Protein AF-A0A350LLH4-F1 (afdb_monomer)

Solvent-accessible surface area (backbone atoms only — not comparable to full-atom values): 4912 Å² total; per-residue (Å²): 136,81,78,86,78,83,71,76,80,55,72,71,69,58,68,51,45,38,74,48,80,42,56,63,94,58,35,59,62,53,48,41,73,57,32,74,31,66,67,90,59,61,67,35,74,30,35,36,50,46,99,87,68,48,76,75,46,66,33,40,36,37,73,52,99,75,38,35,36,38,40,30,44,41,75,58,52,66,73,70,111

pLDDT: mean 85.61, std 15.44, range [46.41, 96.12]

Sequence (81 aa):
MSLPRFTNATDDALSLFSAIEVSGEDAKDFLHRITTADMQTPPAFAALCTPQGLVRFYFSIQKTDAGYQLITTKDTAEAFV

Secondary structure (DSSP, 8-state):
-PPP------HHHHTTEEEEEEESTTHHHHHHHHBSS-TTS-SEEEEEE-TTS-EEEEEEEEEETTEEEEEEEHHHHHTT-

Nearest PDB structures (foldseek):
  5tpb-assembly1_A  TM=4.751E-01  e=2.957E+00  Clostridium botulinum
  8alp-assembly1_AAA  TM=4.096E-01  e=2.778E+00  Clostridium botulinum
  7z5s-assembly2_BBB  TM=4.376E-01  e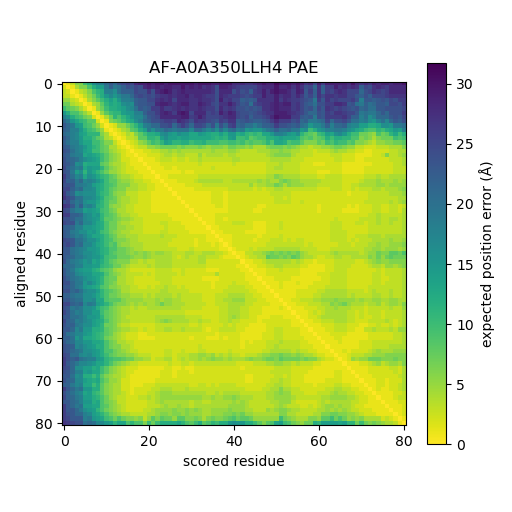=3.799E+00  Clostridium botulinum
  6twp-assembly1_AAA  TM=4.056E-01  e=4.305E+00  Clostridium botulinum
  6two-assembly1_AAA  TM=4.047E-01  e=4.305E+00  Clostridium botulinum

Foldseek 3Di:
DDDDDPDPDPPVVLVQKDKDDAADPCSLVVCCVQWPDDSVDDQDWIFGADPVRHGDAIWGWHADPGGIITMGGPVSVVVVD

Mean predicted aligned error: 7.51 Å

Structure (mmCIF, N/CA/C/O backbone):
data_AF-A0A350LLH4-F1
#
_entry.id   AF-A0A350LLH4-F1
#
loop_
_atom_site.group_PDB
_atom_site.id
_atom_site.type_symbol
_atom_site.label_atom_id
_atom_site.label_alt_id
_atom_site.label_comp_id
_atom_site.label_asym_id
_atom_site.label_entity_id
_atom_site.label_seq_id
_atom_site.pdbx_PDB_ins_code
_atom_site.Cartn_x
_atom_site.Cartn_y
_atom_site.Cartn_z
_atom_site.occupancy
_atom_site.B_iso_or_equiv
_atom_site.auth_seq_id
_atom_site.auth_comp_id
_atom_site.auth_asym_id
_atom_site.auth_atom_id
_atom_site.pdbx_PDB_model_num
ATOM 1 N N . MET A 1 1 ? 28.168 -7.300 27.147 1.00 51.59 1 MET A N 1
ATOM 2 C CA . MET A 1 1 ? 27.983 -7.318 25.679 1.00 51.59 1 MET A CA 1
ATOM 3 C C . MET A 1 1 ? 26.956 -6.243 25.353 1.00 51.59 1 MET A C 1
ATOM 5 O O . MET A 1 1 ? 25.803 -6.416 25.719 1.00 51.59 1 MET A O 1
ATOM 9 N N . SER A 1 2 ? 27.375 -5.088 24.829 1.00 49.28 2 SER A N 1
ATOM 10 C CA . SER A 1 2 ? 26.450 -3.993 24.494 1.00 49.28 2 SER A CA 1
ATOM 11 C C . SER A 1 2 ? 25.883 -4.238 23.102 1.00 49.28 2 SER A C 1
ATOM 13 O O . SER A 1 2 ? 26.655 -4.431 22.166 1.00 49.28 2 SER A O 1
ATOM 15 N N . LEU A 1 3 ? 24.558 -4.246 22.967 1.00 49.06 3 LEU A N 1
ATOM 16 C CA . LEU A 1 3 ? 23.898 -4.297 21.663 1.00 49.06 3 LEU A CA 1
ATOM 17 C C . LEU A 1 3 ? 24.228 -3.019 20.865 1.00 49.06 3 LEU A C 1
ATOM 19 O O . LEU A 1 3 ? 24.349 -1.948 21.474 1.00 49.06 3 LEU A O 1
ATOM 23 N N . PRO A 1 4 ? 24.381 -3.100 19.531 1.00 48.16 4 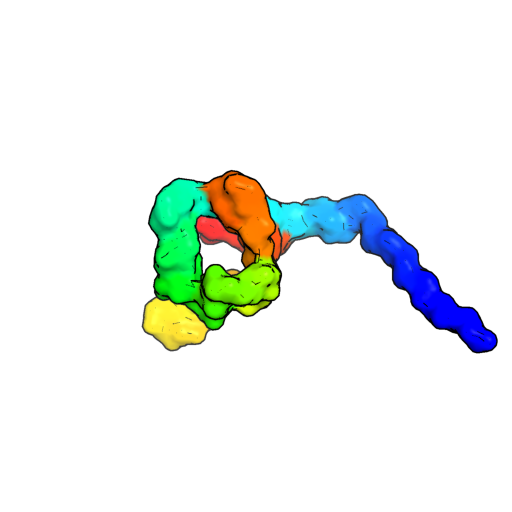PRO A N 1
ATOM 24 C CA . PRO A 1 4 ? 24.528 -1.916 18.700 1.00 48.16 4 PRO A CA 1
ATOM 25 C C . PRO A 1 4 ? 23.252 -1.075 18.792 1.00 48.16 4 PRO A C 1
ATOM 27 O O . PRO A 1 4 ? 22.138 -1.555 18.585 1.00 48.16 4 PRO A O 1
ATOM 30 N N . ARG A 1 5 ? 23.425 0.196 19.150 1.00 46.41 5 ARG A N 1
ATOM 31 C CA . ARG A 1 5 ? 22.358 1.192 19.196 1.00 46.41 5 ARG A CA 1
ATOM 32 C C . ARG A 1 5 ? 22.147 1.668 17.759 1.00 46.41 5 ARG A C 1
ATOM 34 O O . ARG A 1 5 ? 23.026 2.329 17.215 1.00 46.41 5 ARG A O 1
ATOM 41 N N . PHE A 1 6 ? 21.029 1.303 17.133 1.00 54.19 6 PHE A N 1
ATOM 42 C CA . PHE A 1 6 ? 20.643 1.883 15.847 1.00 54.19 6 PHE A CA 1
ATOM 43 C C . PHE A 1 6 ? 20.417 3.381 16.070 1.00 54.19 6 PHE A C 1
ATOM 45 O O . PHE A 1 6 ? 19.488 3.785 16.767 1.00 54.19 6 PHE A O 1
ATOM 52 N N . THR A 1 7 ? 21.338 4.203 15.576 1.00 50.62 7 THR A N 1
ATOM 53 C CA . THR A 1 7 ? 21.178 5.655 15.540 1.00 50.62 7 THR A CA 1
ATOM 54 C C . THR A 1 7 ? 19.996 5.972 14.637 1.00 50.62 7 THR A C 1
ATOM 56 O O . THR A 1 7 ? 19.947 5.465 13.516 1.00 50.62 7 THR A O 1
ATOM 59 N N . 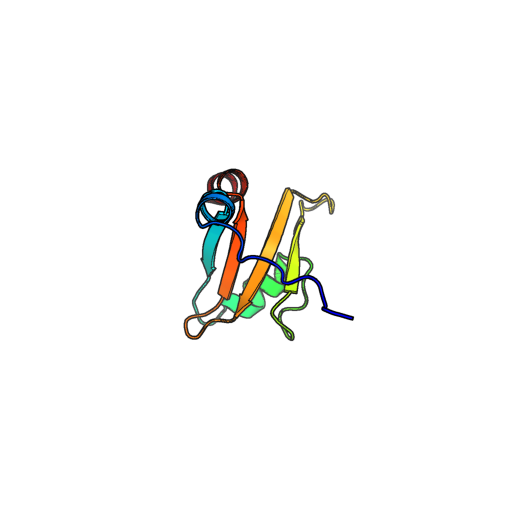ASN A 1 8 ? 19.050 6.768 15.147 1.00 50.59 8 ASN A N 1
ATOM 60 C CA . ASN A 1 8 ? 17.910 7.299 14.403 1.00 50.59 8 ASN A CA 1
ATOM 61 C C . ASN A 1 8 ? 18.355 7.681 12.988 1.00 50.59 8 ASN A C 1
ATOM 63 O O . ASN A 1 8 ? 19.343 8.405 12.844 1.00 50.59 8 ASN A O 1
ATOM 67 N N . ALA A 1 9 ? 17.658 7.171 11.970 1.00 52.44 9 ALA A N 1
ATOM 68 C CA . ALA A 1 9 ? 17.853 7.624 10.601 1.00 52.44 9 ALA A CA 1
ATOM 69 C C . ALA A 1 9 ? 17.811 9.159 10.610 1.00 52.44 9 ALA A C 1
ATOM 71 O O . ALA A 1 9 ? 16.874 9.749 11.149 1.00 52.44 9 ALA A O 1
ATOM 72 N N . THR A 1 10 ? 18.877 9.793 10.125 1.00 54.22 10 THR A N 1
ATOM 73 C CA . THR A 1 10 ? 18.965 11.248 9.998 1.00 54.22 10 THR A CA 1
ATOM 74 C C . THR A 1 10 ? 17.764 11.757 9.203 1.00 54.22 10 THR A C 1
ATOM 76 O O . THR A 1 10 ? 17.349 11.100 8.252 1.00 54.22 10 THR A O 1
ATOM 79 N N . ASP A 1 11 ? 17.218 12.913 9.587 1.00 56.34 11 ASP A N 1
ATOM 80 C CA . ASP A 1 11 ? 16.054 13.576 8.964 1.00 56.34 11 ASP A CA 1
ATOM 81 C C . ASP A 1 11 ? 16.139 13.597 7.415 1.00 56.34 11 ASP A C 1
ATOM 83 O O . ASP A 1 11 ? 15.166 13.332 6.709 1.00 56.34 11 ASP A O 1
ATOM 87 N N . ASP A 1 12 ? 17.357 13.739 6.879 1.00 59.72 12 ASP A N 1
ATOM 88 C CA . ASP A 1 12 ? 17.672 13.663 5.445 1.00 59.72 12 ASP A CA 1
ATOM 89 C C . ASP A 1 12 ? 17.261 12.353 4.758 1.00 59.72 12 ASP A C 1
ATOM 91 O O . ASP A 1 12 ? 16.868 12.371 3.593 1.00 59.72 12 ASP A O 1
ATOM 95 N N . ALA A 1 13 ? 17.320 11.204 5.433 1.00 61.91 13 ALA A N 1
ATOM 96 C CA . ALA A 1 13 ? 16.930 9.928 4.832 1.00 61.91 13 ALA A CA 1
ATOM 97 C C . ALA A 1 13 ? 15.411 9.844 4.623 1.00 61.91 13 ALA A C 1
ATOM 99 O O . ALA A 1 13 ? 14.952 9.244 3.653 1.00 61.91 13 ALA A O 1
ATOM 100 N N . LEU A 1 14 ? 14.633 10.480 5.506 1.00 66.12 14 LEU A N 1
ATOM 101 C CA . LEU A 1 14 ? 13.181 10.586 5.375 1.00 66.12 14 LEU A CA 1
ATOM 102 C C . LEU A 1 14 ? 12.780 11.604 4.305 1.00 66.12 14 LEU A C 1
ATOM 104 O O . LEU A 1 14 ? 11.714 11.466 3.713 1.00 66.12 14 LEU A O 1
ATOM 108 N N . SER A 1 15 ? 13.657 12.561 3.980 1.00 78.56 15 SER A N 1
ATOM 109 C CA . SER A 1 15 ? 13.417 13.542 2.916 1.00 78.56 15 SER A CA 1
ATOM 110 C C . SER A 1 15 ? 13.246 12.920 1.522 1.00 78.56 15 SER A C 1
ATOM 112 O O . SER A 1 15 ? 12.695 13.573 0.637 1.00 78.56 15 SER A O 1
ATOM 114 N N . LEU A 1 16 ? 13.682 11.672 1.314 1.00 85.31 16 LEU A N 1
ATOM 115 C CA . LEU A 1 16 ? 13.513 10.928 0.059 1.00 85.31 16 LEU A CA 1
ATOM 116 C C . LEU A 1 16 ? 12.138 10.262 -0.063 1.00 85.31 16 LEU A C 1
ATOM 118 O O . LEU A 1 16 ? 11.749 9.836 -1.154 1.00 85.31 16 LEU A O 1
ATOM 122 N N . PHE A 1 17 ? 11.407 10.163 1.044 1.00 88.94 17 PHE A N 1
ATOM 123 C CA . PHE A 1 17 ? 10.099 9.535 1.095 1.00 88.94 17 PHE A CA 1
ATOM 124 C C . PHE A 1 17 ? 8.984 10.580 1.065 1.00 88.94 17 PHE A C 1
ATOM 126 O O . PHE A 1 17 ? 9.164 11.754 1.391 1.00 88.94 17 PHE A O 1
ATOM 133 N N . SER A 1 18 ? 7.818 10.131 0.629 1.00 92.44 18 SER A N 1
ATOM 134 C CA . SER A 1 18 ? 6.569 10.871 0.612 1.00 92.44 18 SER A CA 1
ATOM 135 C C . SER A 1 18 ? 5.457 9.977 1.147 1.00 92.44 18 SER A C 1
ATOM 137 O O . SER A 1 18 ? 5.525 8.747 1.038 1.00 92.44 18 SER A O 1
ATOM 139 N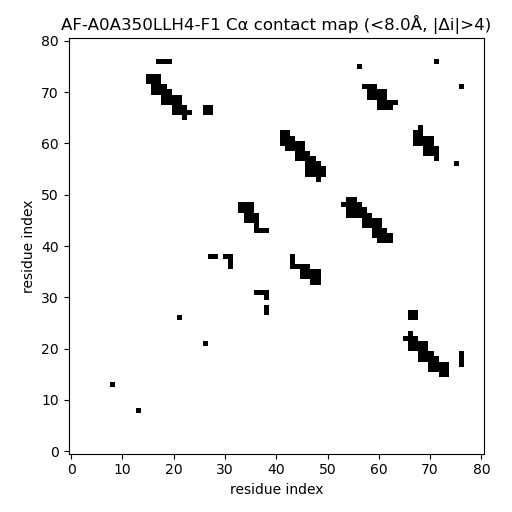 N . ALA A 1 19 ? 4.443 10.607 1.730 1.00 91.81 19 ALA A N 1
ATOM 140 C CA . ALA A 1 19 ? 3.240 9.947 2.203 1.00 91.81 19 ALA A CA 1
ATOM 141 C C . ALA A 1 19 ? 2.057 10.381 1.334 1.00 91.81 19 ALA A C 1
ATOM 143 O O . ALA A 1 19 ? 1.812 11.573 1.162 1.00 91.81 19 ALA A O 1
ATOM 144 N N . ILE A 1 20 ? 1.329 9.405 0.799 1.00 92.75 20 ILE A N 1
ATOM 145 C CA . ILE A 1 20 ? 0.075 9.620 0.075 1.00 92.75 20 ILE A CA 1
ATOM 146 C C . ILE A 1 20 ? -1.063 9.239 1.014 1.00 92.75 20 ILE A C 1
ATOM 148 O O . ILE A 1 20 ? -1.089 8.122 1.539 1.00 92.75 20 ILE A O 1
ATOM 152 N N . GLU A 1 21 ? -1.995 10.160 1.234 1.00 94.56 21 GLU A N 1
ATOM 153 C CA . GLU A 1 21 ? -3.150 9.923 2.095 1.00 94.56 21 GLU A CA 1
ATOM 154 C C . GLU A 1 21 ? -4.329 9.380 1.293 1.00 94.56 21 GLU A C 1
ATOM 156 O O . GLU A 1 21 ? -4.692 9.911 0.244 1.00 94.56 21 GLU A O 1
ATOM 161 N N . VAL A 1 22 ? -4.942 8.317 1.811 1.00 94.50 22 VAL A N 1
ATOM 162 C CA . VAL A 1 22 ? -6.157 7.721 1.255 1.00 94.50 22 VAL A CA 1
ATOM 163 C C . VAL A 1 22 ? -7.194 7.650 2.367 1.00 94.50 22 VAL A C 1
ATOM 165 O O . VAL A 1 22 ? -7.029 6.930 3.355 1.00 94.50 22 VAL A O 1
ATOM 168 N N . SER A 1 23 ? -8.265 8.420 2.208 1.00 94.62 23 SER A N 1
ATOM 169 C CA . SER A 1 23 ? -9.346 8.574 3.182 1.00 94.62 23 SER A CA 1
ATOM 170 C C . SER A 1 23 ? -10.711 8.340 2.531 1.00 94.62 23 SER A C 1
ATOM 172 O O . SER A 1 23 ? -10.823 8.180 1.315 1.00 94.62 23 SER A O 1
ATOM 174 N N . GLY A 1 24 ? -11.753 8.277 3.359 1.00 94.25 24 GLY A N 1
ATOM 175 C CA . GLY A 1 24 ? -13.120 7.966 2.940 1.00 94.25 24 GLY A CA 1
ATOM 176 C C . GLY A 1 24 ? -13.586 6.588 3.405 1.00 94.25 24 GLY A C 1
ATOM 177 O O . GLY A 1 24 ? -12.791 5.746 3.823 1.00 94.25 24 GLY A O 1
ATOM 178 N N . GLU A 1 25 ? -14.899 6.376 3.346 1.00 94.44 25 GLU A N 1
ATOM 179 C CA . GLU A 1 25 ? -15.557 5.158 3.838 1.00 94.44 25 GLU A CA 1
ATOM 180 C C . GLU A 1 25 ? -15.068 3.899 3.099 1.00 94.44 25 GLU A C 1
ATOM 182 O O . GLU A 1 25 ? -14.782 2.879 3.725 1.00 94.44 25 GLU A O 1
ATOM 187 N N . ASP A 1 26 ? -14.834 4.018 1.789 1.00 95.31 26 ASP A N 1
ATOM 188 C CA . ASP A 1 26 ? -14.413 2.913 0.919 1.00 95.31 26 ASP A CA 1
ATOM 189 C C . ASP A 1 26 ? -12.887 2.716 0.839 1.00 95.31 26 ASP A C 1
ATOM 191 O O . ASP A 1 26 ? -12.409 1.850 0.102 1.00 95.31 26 ASP A O 1
ATOM 195 N N . ALA A 1 27 ? -12.087 3.495 1.578 1.00 95.44 27 ALA A N 1
ATOM 196 C CA . ALA A 1 27 ? -10.626 3.509 1.437 1.00 95.44 27 ALA A CA 1
ATOM 197 C C . ALA A 1 27 ? -9.987 2.122 1.631 1.00 95.44 27 ALA A C 1
ATOM 199 O O . ALA A 1 27 ? -9.072 1.737 0.900 1.00 95.44 27 ALA A O 1
ATOM 200 N N . LYS A 1 28 ? -10.491 1.347 2.599 1.00 95.00 28 LYS A N 1
ATOM 201 C CA . LYS A 1 28 ? -10.003 -0.011 2.874 1.00 95.00 28 LYS A CA 1
ATOM 202 C C . LYS A 1 28 ? -10.241 -0.941 1.684 1.00 95.00 28 LYS A C 1
ATOM 204 O O . LYS A 1 28 ? -9.315 -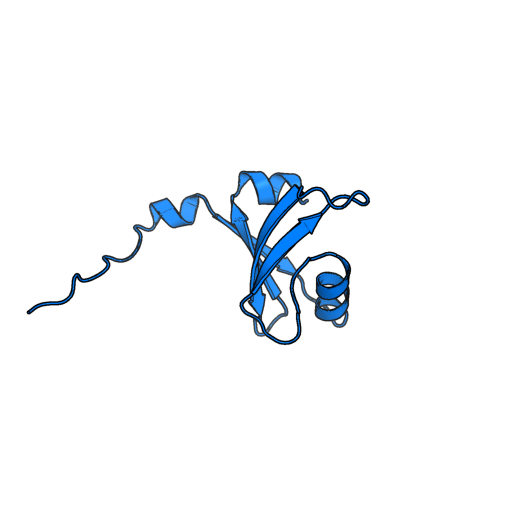1.623 1.251 1.00 95.00 28 LYS A O 1
ATOM 209 N N . ASP A 1 29 ? -11.470 -0.967 1.179 1.00 95.56 29 ASP A N 1
ATOM 210 C CA . ASP A 1 29 ? -11.885 -1.867 0.102 1.00 95.56 29 ASP A CA 1
ATOM 211 C C . ASP A 1 29 ? -11.224 -1.485 -1.221 1.00 95.56 29 ASP A C 1
ATOM 213 O O . ASP A 1 29 ? -10.804 -2.358 -1.983 1.00 95.56 29 ASP A O 1
ATOM 217 N N . PHE A 1 30 ? -11.061 -0.185 -1.466 1.00 95.25 30 PHE A N 1
ATOM 218 C CA . PHE A 1 30 ? -10.281 0.331 -2.581 1.00 95.25 30 PHE A CA 1
ATOM 219 C C . PHE A 1 30 ? -8.839 -0.191 -2.544 1.00 95.25 30 PHE A C 1
ATOM 221 O O . PHE A 1 30 ? -8.400 -0.846 -3.492 1.00 95.25 30 PHE A O 1
ATOM 228 N N . LEU A 1 31 ? -8.121 0.019 -1.433 1.00 95.38 31 LEU A N 1
ATOM 229 C CA . LEU A 1 31 ? -6.731 -0.426 -1.289 1.00 95.38 31 LEU A CA 1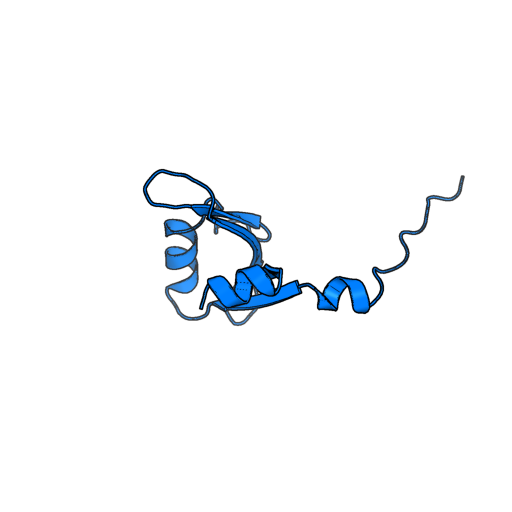
ATOM 230 C C . LEU A 1 31 ? -6.595 -1.949 -1.367 1.00 95.38 31 LEU A C 1
ATOM 232 O O . LEU A 1 31 ? -5.649 -2.455 -1.970 1.00 95.38 31 LEU A O 1
ATOM 236 N N . HIS A 1 32 ? -7.555 -2.694 -0.823 1.00 95.38 32 HIS A N 1
ATOM 237 C CA . HIS A 1 32 ? -7.531 -4.152 -0.872 1.00 95.38 32 HIS A CA 1
ATOM 238 C C . HIS A 1 32 ? -7.673 -4.707 -2.297 1.00 95.38 32 HIS A C 1
ATOM 240 O O . HIS A 1 32 ? -7.180 -5.791 -2.587 1.00 95.38 32 HIS A O 1
ATOM 246 N N . ARG A 1 33 ? -8.337 -3.971 -3.197 1.00 94.62 33 ARG A N 1
ATOM 247 C CA . ARG A 1 33 ? -8.568 -4.403 -4.584 1.00 94.62 33 ARG A CA 1
ATOM 248 C C . ARG A 1 33 ? -7.432 -4.061 -5.537 1.00 94.62 33 ARG A C 1
ATOM 250 O O . ARG A 1 33 ? -7.301 -4.722 -6.563 1.00 94.62 33 ARG A O 1
ATOM 257 N N . ILE A 1 34 ? -6.659 -3.020 -5.243 1.00 93.69 34 ILE A N 1
ATOM 258 C CA . ILE A 1 34 ? -5.611 -2.537 -6.155 1.00 93.69 34 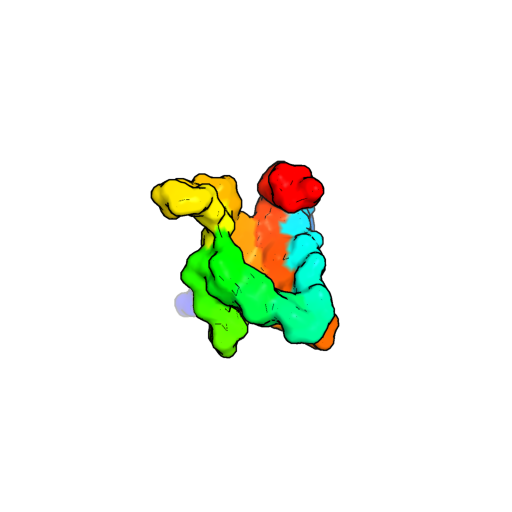ILE A CA 1
ATOM 259 C C . ILE A 1 34 ? -4.206 -2.929 -5.704 1.00 93.69 34 ILE A C 1
ATOM 261 O O . ILE A 1 34 ? -3.292 -2.971 -6.522 1.00 93.69 34 ILE A O 1
ATOM 265 N N . THR A 1 35 ? -4.017 -3.204 -4.415 1.00 94.94 35 THR A N 1
ATOM 266 C CA . THR A 1 35 ? -2.704 -3.533 -3.861 1.00 94.94 35 THR A CA 1
ATOM 267 C C . THR A 1 35 ? -2.578 -5.028 -3.597 1.00 94.94 35 THR A C 1
ATOM 269 O O . THR A 1 35 ? -3.567 -5.737 -3.439 1.00 94.94 35 THR A O 1
ATOM 272 N N . THR A 1 36 ? -1.345 -5.523 -3.516 1.00 95.56 36 THR A N 1
ATOM 273 C CA . THR A 1 36 ? -1.080 -6.929 -3.170 1.00 95.56 36 THR A CA 1
ATOM 274 C C . THR A 1 36 ? -1.252 -7.246 -1.681 1.00 95.56 36 THR A C 1
ATOM 276 O O . THR A 1 36 ? -1.054 -8.393 -1.287 1.00 95.56 36 THR A O 1
ATOM 279 N N . ALA A 1 37 ? -1.527 -6.248 -0.837 1.00 94.75 37 ALA A N 1
ATOM 280 C CA . ALA A 1 37 ? -1.551 -6.418 0.609 1.00 94.75 37 ALA A CA 1
ATOM 281 C C . ALA A 1 37 ? -2.939 -6.786 1.141 1.00 94.75 37 ALA A C 1
ATOM 283 O O . ALA A 1 37 ? -3.978 -6.306 0.679 1.00 94.75 37 ALA A O 1
ATOM 284 N N . ASP A 1 38 ? -2.939 -7.595 2.198 1.00 93.25 38 ASP A N 1
ATOM 285 C CA . ASP A 1 38 ? -4.130 -7.801 3.007 1.00 93.25 38 ASP A CA 1
ATOM 286 C C . ASP A 1 38 ? -4.372 -6.576 3.905 1.00 93.25 38 ASP A C 1
ATOM 288 O O . ASP A 1 38 ? -3.637 -6.301 4.856 1.00 93.25 38 ASP A O 1
ATOM 292 N N . MET A 1 39 ? -5.440 -5.836 3.603 1.00 93.38 39 MET A N 1
ATOM 293 C CA . MET A 1 39 ? -5.817 -4.611 4.308 1.00 93.38 39 MET A CA 1
ATOM 294 C C . MET A 1 39 ? -6.532 -4.873 5.642 1.00 93.38 39 MET A C 1
ATOM 296 O O . MET A 1 39 ? -6.952 -3.922 6.313 1.00 93.38 39 MET A O 1
ATOM 300 N N . GLN A 1 40 ? -6.693 -6.138 6.046 1.00 92.06 40 GLN A N 1
ATOM 301 C CA . GLN A 1 40 ? -7.168 -6.498 7.383 1.00 92.06 40 GLN A CA 1
ATOM 302 C C . GLN A 1 40 ? -6.085 -6.340 8.456 1.00 92.06 40 GLN A C 1
ATOM 304 O O . GLN A 1 40 ? -6.426 -6.092 9.612 1.00 92.06 40 GLN A O 1
ATOM 309 N N . THR A 1 41 ? -4.802 -6.421 8.087 1.00 90.94 41 THR A N 1
ATOM 310 C CA . THR A 1 41 ? -3.680 -6.427 9.040 1.00 90.94 41 THR A CA 1
ATOM 311 C C . THR A 1 41 ? -2.571 -5.416 8.697 1.00 90.94 41 THR A C 1
ATOM 313 O O . THR A 1 41 ? -1.423 -5.817 8.504 1.00 90.94 41 THR A O 1
ATOM 316 N N . PRO A 1 42 ? -2.859 -4.102 8.610 1.00 89.56 42 PRO A N 1
ATOM 317 C CA . PRO A 1 42 ? -1.811 -3.084 8.524 1.00 89.56 42 PRO A CA 1
ATOM 318 C C . PRO A 1 42 ? -1.012 -2.983 9.848 1.00 89.56 42 PRO A C 1
ATOM 320 O O . PRO A 1 42 ? -1.577 -3.245 10.913 1.00 89.56 42 PRO A O 1
ATOM 323 N N . PRO A 1 43 ? 0.265 -2.546 9.829 1.00 94.31 43 PRO A N 1
ATOM 324 C CA . PRO A 1 43 ? 1.015 -2.084 8.663 1.00 94.31 43 PRO A CA 1
ATOM 325 C C . PRO A 1 43 ? 1.411 -3.228 7.723 1.00 94.31 43 PRO A C 1
ATOM 327 O O . PRO A 1 43 ? 1.729 -4.326 8.171 1.00 94.31 43 PRO A O 1
ATOM 330 N N . ALA A 1 44 ? 1.410 -2.962 6.417 1.00 94.31 44 ALA A N 1
ATOM 331 C CA . ALA A 1 44 ? 1.694 -3.968 5.397 1.00 94.31 44 ALA A CA 1
ATOM 332 C C . ALA A 1 44 ? 2.591 -3.409 4.291 1.00 94.31 44 ALA A C 1
ATOM 334 O O . ALA A 1 44 ? 2.428 -2.268 3.865 1.00 94.31 44 ALA A O 1
ATOM 335 N N . PHE A 1 45 ? 3.523 -4.224 3.798 1.00 95.12 45 PHE A N 1
ATOM 336 C CA . PHE A 1 45 ? 4.265 -3.907 2.582 1.00 95.12 45 PHE A CA 1
ATOM 337 C C . PHE A 1 45 ? 3.463 -4.372 1.369 1.00 95.12 45 PHE A C 1
ATOM 339 O O . PHE A 1 45 ? 2.997 -5.511 1.329 1.00 95.12 45 PHE A O 1
ATOM 346 N N . ALA A 1 46 ? 3.291 -3.487 0.396 1.00 95.62 46 ALA A N 1
ATOM 347 C CA . ALA A 1 46 ? 2.393 -3.697 -0.721 1.00 95.62 46 ALA A CA 1
ATOM 348 C C . ALA A 1 46 ? 3.030 -3.261 -2.040 1.00 95.62 46 ALA A C 1
ATOM 350 O O . ALA A 1 46 ? 3.904 -2.392 -2.084 1.00 95.62 46 ALA A O 1
ATOM 351 N N . ALA A 1 47 ? 2.548 -3.859 -3.122 1.00 95.50 47 ALA A N 1
ATOM 352 C CA . ALA A 1 47 ? 2.826 -3.419 -4.474 1.00 95.50 47 ALA A CA 1
ATOM 353 C C . ALA A 1 47 ? 1.530 -3.009 -5.179 1.00 95.50 47 ALA A C 1
ATOM 355 O O . ALA A 1 47 ? 0.474 -3.606 -4.952 1.00 95.50 47 ALA A O 1
ATOM 356 N N . LEU A 1 48 ? 1.631 -2.018 -6.064 1.00 94.81 48 LEU A N 1
ATOM 357 C CA . LEU A 1 48 ? 0.653 -1.786 -7.124 1.00 94.81 48 LEU A CA 1
ATOM 358 C C . LEU A 1 48 ? 1.159 -2.472 -8.388 1.00 94.81 48 LEU A C 1
ATOM 360 O O . LEU A 1 48 ? 2.295 -2.236 -8.810 1.00 94.81 48 LEU A O 1
ATOM 364 N N . CYS A 1 49 ? 0.308 -3.275 -9.017 1.00 94.12 49 CYS A N 1
ATOM 365 C CA . CYS A 1 49 ? 0.656 -4.009 -10.227 1.00 94.12 49 CYS A CA 1
ATOM 366 C C . CYS A 1 49 ? -0.105 -3.489 -11.451 1.00 94.12 49 CYS A C 1
ATOM 368 O O . CYS A 1 49 ? -1.193 -2.926 -11.348 1.00 94.12 49 CYS A O 1
ATOM 370 N N . THR A 1 50 ? 0.456 -3.709 -12.639 1.00 93.44 50 THR A N 1
ATOM 371 C CA . THR A 1 50 ? -0.285 -3.599 -13.898 1.00 93.44 50 THR A CA 1
ATOM 372 C C . THR A 1 50 ? -1.350 -4.695 -13.988 1.00 93.44 50 THR A C 1
ATOM 374 O O . THR A 1 50 ? -1.255 -5.703 -13.283 1.00 93.44 50 THR A O 1
ATOM 377 N N . PRO A 1 51 ? -2.313 -4.590 -14.924 1.00 93.19 51 PRO A N 1
ATOM 378 C CA . PRO A 1 51 ? -3.263 -5.674 -15.186 1.00 93.19 51 PRO A CA 1
ATOM 379 C C . PRO A 1 51 ? -2.604 -7.010 -15.569 1.00 93.19 51 PRO A C 1
ATOM 381 O O . PRO A 1 51 ? -3.223 -8.059 -15.440 1.00 93.19 51 PRO A O 1
ATOM 384 N N . GLN A 1 52 ? -1.350 -6.987 -16.035 1.00 96.00 52 GLN A N 1
ATOM 385 C CA . GLN A 1 52 ? -0.562 -8.183 -16.356 1.00 96.00 52 GLN A CA 1
ATOM 386 C C . GLN A 1 52 ? 0.189 -8.755 -15.138 1.00 96.00 52 GLN A C 1
ATOM 388 O O . GLN A 1 52 ? 0.943 -9.712 -15.287 1.00 96.00 52 GLN A O 1
ATOM 393 N N . GLY A 1 53 ? 0.027 -8.167 -13.949 1.00 92.81 53 GLY A N 1
ATOM 394 C CA . GLY A 1 53 ? 0.696 -8.600 -12.721 1.00 92.81 53 GLY A CA 1
ATOM 395 C C . GLY A 1 53 ? 2.135 -8.099 -12.563 1.00 92.81 53 GLY A C 1
ATOM 396 O O . GLY A 1 53 ? 2.837 -8.562 -11.669 1.00 92.81 53 GLY A O 1
ATOM 397 N N . LEU A 1 54 ? 2.594 -7.160 -13.400 1.00 95.00 54 LEU A N 1
ATOM 398 C CA . LEU A 1 54 ? 3.929 -6.570 -13.262 1.00 95.00 54 LEU A CA 1
ATOM 399 C C . LEU A 1 54 ? 3.909 -5.455 -12.222 1.00 95.00 54 LEU A C 1
ATOM 401 O O . LEU A 1 54 ? 3.043 -4.585 -12.277 1.00 95.00 54 LEU A O 1
ATOM 405 N N . VAL A 1 55 ? 4.877 -5.431 -11.310 1.00 94.38 55 VAL A N 1
ATOM 406 C CA . VAL A 1 55 ? 4.939 -4.380 -10.288 1.00 94.38 55 VAL A CA 1
ATOM 407 C C . VAL A 1 55 ? 5.254 -3.027 -10.925 1.00 94.38 55 VAL A C 1
ATOM 409 O O . VAL A 1 55 ? 6.230 -2.885 -11.659 1.00 94.38 55 VAL A O 1
ATOM 412 N N . ARG A 1 56 ? 4.422 -2.028 -10.621 1.00 91.25 56 ARG A N 1
ATOM 413 C CA . ARG A 1 56 ? 4.656 -0.616 -10.940 1.00 91.25 56 ARG A CA 1
ATOM 414 C C . ARG A 1 56 ? 5.358 0.095 -9.797 1.00 91.25 56 ARG A C 1
ATOM 416 O O . ARG A 1 56 ? 6.364 0.752 -10.030 1.00 91.25 56 ARG A O 1
ATOM 423 N N . PHE A 1 57 ? 4.835 -0.061 -8.584 1.00 92.69 57 PHE A N 1
ATOM 424 C CA . PHE A 1 57 ? 5.276 0.684 -7.410 1.00 92.69 57 PHE A CA 1
ATOM 425 C C . PHE A 1 57 ? 5.253 -0.199 -6.170 1.00 92.69 57 PHE A C 1
ATOM 427 O O . PHE A 1 57 ? 4.386 -1.065 -6.047 1.00 92.69 57 PHE A O 1
ATOM 434 N N . TYR A 1 58 ? 6.167 0.073 -5.243 1.00 94.00 58 TYR A N 1
ATOM 435 C CA . TYR A 1 58 ? 6.169 -0.497 -3.900 1.00 94.00 58 TYR A CA 1
ATOM 436 C C . TYR A 1 58 ? 5.893 0.596 -2.871 1.00 94.00 58 TYR A C 1
ATOM 438 O O . TYR A 1 58 ? 6.325 1.743 -3.032 1.00 94.00 58 TYR A O 1
ATOM 446 N N . PHE A 1 59 ? 5.195 0.239 -1.800 1.00 94.62 59 PHE A N 1
ATOM 447 C CA . PHE A 1 59 ? 4.905 1.148 -0.698 1.00 94.62 59 PHE A CA 1
ATOM 448 C C . PHE A 1 59 ? 4.631 0.385 0.594 1.00 94.62 59 PHE A C 1
ATOM 450 O O . PHE A 1 59 ? 4.214 -0.774 0.596 1.00 94.62 59 PHE A O 1
ATOM 457 N N . SER A 1 60 ? 4.862 1.062 1.713 1.00 95.38 60 SER A N 1
ATOM 458 C CA . SER A 1 60 ? 4.396 0.620 3.023 1.00 95.38 60 SER A CA 1
ATOM 459 C C . SER A 1 60 ? 3.055 1.277 3.313 1.00 95.38 60 SER A C 1
ATOM 461 O O . SER A 1 60 ? 2.937 2.493 3.203 1.00 95.38 60 SER A O 1
ATOM 463 N N . ILE A 1 61 ? 2.045 0.492 3.671 1.00 95.94 61 ILE A N 1
ATOM 464 C CA . ILE A 1 61 ? 0.727 0.996 4.047 1.00 95.94 61 ILE A CA 1
ATOM 465 C C . ILE A 1 61 ? 0.607 0.985 5.564 1.00 95.94 61 ILE A C 1
ATOM 467 O O . ILE A 1 61 ? 0.838 -0.039 6.210 1.00 95.94 61 ILE A O 1
ATOM 471 N N . GLN A 1 62 ? 0.184 2.109 6.130 1.00 95.69 62 GLN A N 1
ATOM 472 C CA . GLN A 1 62 ? -0.117 2.262 7.548 1.00 95.69 62 GLN A CA 1
ATOM 473 C C . GLN A 1 62 ? -1.558 2.737 7.721 1.00 95.69 62 GLN A C 1
ATOM 475 O O . GLN A 1 62 ? -2.063 3.514 6.914 1.00 95.69 62 GLN A O 1
ATOM 480 N N . LYS A 1 63 ? -2.236 2.256 8.767 1.00 94.81 63 LYS A N 1
ATOM 481 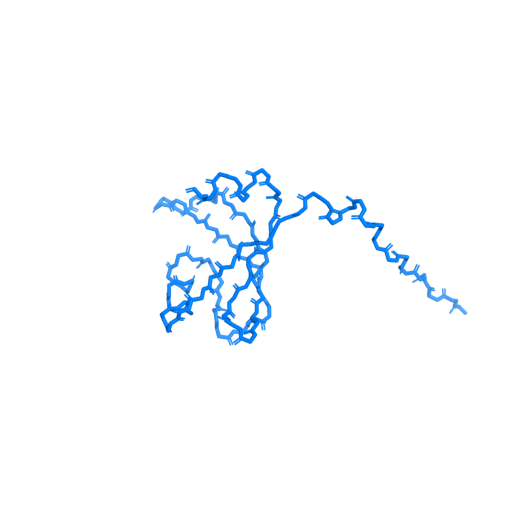C CA . LYS A 1 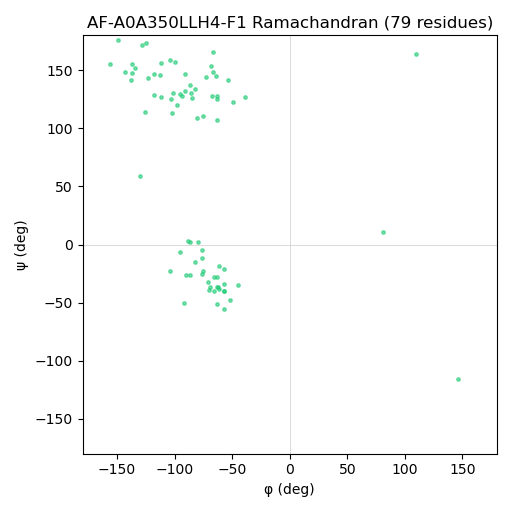63 ? -3.563 2.753 9.147 1.00 94.81 63 LYS A CA 1
ATOM 482 C C . LYS A 1 63 ? -3.393 3.963 10.062 1.00 94.81 63 LYS A C 1
ATOM 484 O O . LYS A 1 63 ? -2.572 3.921 10.974 1.00 94.81 63 LYS A O 1
ATOM 489 N N . THR A 1 64 ? -4.186 4.999 9.834 1.00 93.56 64 THR A N 1
ATOM 490 C CA . THR A 1 64 ? -4.241 6.215 10.653 1.00 93.56 64 THR A CA 1
ATOM 491 C C . THR A 1 64 ? -5.673 6.461 11.129 1.00 93.56 64 THR A C 1
ATOM 493 O O . THR A 1 64 ? -6.604 5.775 10.698 1.00 93.56 64 THR A O 1
ATOM 496 N N . ASP A 1 65 ? -5.870 7.455 11.998 1.00 90.25 65 ASP A N 1
ATOM 497 C CA . ASP A 1 65 ? -7.207 7.837 12.477 1.00 90.25 65 ASP A CA 1
ATOM 498 C C . ASP A 1 65 ? -8.114 8.350 11.344 1.00 90.25 65 ASP A C 1
ATOM 500 O O . ASP A 1 65 ? -9.331 8.195 11.400 1.00 90.25 65 ASP A O 1
ATOM 504 N N . ALA A 1 66 ? -7.522 8.923 10.290 1.00 87.56 66 ALA A N 1
ATOM 505 C CA . ALA A 1 66 ? -8.233 9.488 9.142 1.00 87.56 66 ALA A CA 1
ATOM 506 C C . ALA A 1 66 ? -8.375 8.518 7.948 1.00 87.56 66 ALA A C 1
ATOM 508 O O . ALA A 1 66 ? -9.047 8.848 6.970 1.00 87.56 66 ALA A O 1
ATOM 509 N N . GLY A 1 67 ? -7.749 7.336 8.000 1.00 93.44 67 GLY A N 1
ATOM 510 C CA . GLY A 1 67 ? -7.748 6.376 6.895 1.00 93.44 67 GLY A CA 1
ATOM 511 C C . GLY A 1 67 ? -6.440 5.599 6.796 1.00 93.44 67 GLY A C 1
ATOM 512 O O . GLY A 1 67 ? -6.107 4.807 7.683 1.00 93.44 67 GLY A O 1
ATOM 513 N N . TYR A 1 68 ? -5.724 5.789 5.688 1.00 96.12 68 TYR A N 1
ATOM 514 C CA . TYR A 1 68 ? -4.484 5.085 5.378 1.00 96.12 68 TYR A CA 1
ATOM 515 C C . TYR A 1 68 ? -3.421 6.031 4.817 1.00 96.12 68 TYR A C 1
ATOM 517 O O . TYR A 1 68 ? -3.729 6.976 4.092 1.00 96.12 68 TYR A O 1
ATOM 525 N N . GLN A 1 69 ? -2.160 5.734 5.120 1.00 95.25 69 GLN A N 1
ATOM 526 C CA . GLN A 1 69 ? -0.993 6.394 4.545 1.00 95.25 69 GLN A CA 1
ATOM 527 C C . GLN A 1 69 ? -0.154 5.385 3.770 1.00 95.25 69 GLN A C 1
ATOM 529 O O . GLN A 1 69 ? 0.190 4.322 4.292 1.00 95.25 69 GLN A O 1
ATOM 534 N N . LEU A 1 70 ? 0.173 5.726 2.525 1.00 94.69 70 LEU A N 1
ATOM 535 C CA . LEU A 1 70 ? 1.077 4.966 1.671 1.00 94.69 70 LEU A CA 1
ATOM 536 C C . LEU A 1 70 ? 2.420 5.688 1.662 1.00 94.69 70 LEU A C 1
ATOM 538 O O . LEU A 1 70 ? 2.532 6.800 1.153 1.00 94.69 70 LEU A O 1
ATOM 542 N N . ILE A 1 71 ? 3.434 5.051 2.233 1.00 93.88 71 ILE A N 1
ATOM 543 C CA . ILE A 1 71 ? 4.788 5.584 2.338 1.00 93.88 71 ILE A CA 1
ATOM 544 C C . ILE A 1 71 ? 5.627 4.987 1.213 1.00 93.88 71 ILE A C 1
ATOM 546 O O . ILE A 1 71 ? 5.796 3.766 1.124 1.00 93.88 71 ILE A O 1
ATOM 550 N N . THR A 1 72 ? 6.160 5.850 0.357 1.00 93.62 72 THR A N 1
ATOM 551 C CA . THR A 1 72 ? 6.992 5.476 -0.793 1.00 93.62 72 THR A CA 1
ATOM 552 C C . THR A 1 72 ? 8.018 6.562 -1.097 1.00 93.62 72 THR A C 1
ATOM 554 O O . THR A 1 72 ? 8.052 7.588 -0.429 1.00 93.62 72 THR A O 1
ATOM 557 N N . THR A 1 73 ? 8.900 6.345 -2.067 1.00 92.12 73 THR A N 1
ATOM 558 C CA . THR A 1 73 ? 9.848 7.373 -2.527 1.00 92.12 73 THR A CA 1
ATOM 559 C C . THR A 1 73 ? 9.112 8.528 -3.208 1.00 92.12 73 THR A C 1
ATOM 561 O O . THR A 1 73 ? 8.111 8.280 -3.880 1.00 92.12 73 THR A O 1
ATOM 564 N N . LYS A 1 74 ? 9.630 9.756 -3.125 1.00 90.00 74 LYS A N 1
ATOM 565 C CA . LYS A 1 74 ? 9.044 10.935 -3.791 1.00 90.00 74 LYS A CA 1
ATOM 566 C C . LYS A 1 74 ? 8.784 10.730 -5.282 1.00 90.00 74 LYS A C 1
ATOM 568 O O . LYS A 1 74 ? 7.658 10.942 -5.711 1.00 90.00 74 LYS A O 1
ATOM 573 N N . ASP A 1 75 ? 9.757 10.206 -6.021 1.00 87.81 75 ASP A N 1
ATOM 574 C CA . ASP A 1 75 ? 9.628 9.943 -7.463 1.00 87.81 75 ASP A CA 1
ATOM 575 C C . ASP A 1 75 ? 8.439 9.020 -7.780 1.00 87.81 75 ASP A C 1
ATOM 577 O O . ASP A 1 75 ? 7.691 9.224 -8.734 1.00 87.81 75 ASP A O 1
ATOM 581 N N . THR A 1 76 ? 8.232 8.002 -6.940 1.00 87.62 76 THR A N 1
ATOM 582 C CA . THR A 1 76 ? 7.092 7.085 -7.064 1.00 87.62 76 THR A CA 1
ATOM 583 C C . THR A 1 76 ? 5.777 7.774 -6.714 1.00 87.62 76 THR A C 1
ATOM 585 O O . THR A 1 76 ? 4.769 7.529 -7.371 1.00 87.62 76 THR A O 1
ATOM 588 N N . ALA A 1 77 ? 5.772 8.633 -5.693 1.00 86.81 77 ALA A N 1
ATOM 589 C CA . ALA A 1 77 ? 4.578 9.374 -5.309 1.00 86.81 77 ALA A CA 1
ATOM 590 C C . ALA A 1 77 ? 4.145 10.371 -6.393 1.00 86.81 77 ALA A C 1
ATOM 592 O O . ALA A 1 77 ? 2.957 10.466 -6.677 1.00 86.81 77 ALA A O 1
ATOM 593 N N . GLU A 1 78 ? 5.092 11.052 -7.041 1.00 86.62 78 GLU A N 1
ATOM 594 C CA . GLU A 1 78 ? 4.813 11.940 -8.177 1.00 86.62 78 GLU A CA 1
ATOM 595 C C . GLU A 1 78 ? 4.239 11.182 -9.378 1.00 86.62 78 GLU A C 1
ATOM 597 O O . GLU A 1 78 ? 3.347 11.687 -10.046 1.00 86.62 78 GLU A O 1
ATOM 602 N N . ALA A 1 79 ? 4.699 9.955 -9.632 1.00 84.19 79 ALA A N 1
ATOM 603 C CA . ALA A 1 79 ? 4.182 9.120 -10.717 1.00 84.19 79 ALA A CA 1
ATOM 604 C C . ALA A 1 79 ? 2.811 8.477 -10.423 1.00 84.19 79 ALA A C 1
ATOM 606 O O . ALA A 1 79 ? 2.219 7.868 -11.318 1.00 84.19 79 ALA A O 1
ATOM 607 N N . PHE A 1 80 ? 2.343 8.538 -9.173 1.00 77.38 80 PHE A N 1
ATOM 608 C CA . PHE A 1 80 ? 1.080 7.943 -8.731 1.00 77.38 80 PHE A CA 1
ATOM 609 C C . PHE A 1 80 ? -0.117 8.903 -8.859 1.00 77.38 80 PHE A C 1
ATOM 611 O O . PHE A 1 80 ? -1.247 8.427 -8.982 1.00 77.38 80 PHE A O 1
ATOM 618 N N . VAL A 1 81 ? 0.127 10.219 -8.812 1.00 67.56 81 VAL A N 1
ATOM 619 C CA . VAL A 1 81 ? -0.878 11.298 -8.939 1.00 67.56 81 VAL A CA 1
ATOM 620 C C . VAL A 1 81 ? -1.117 11.641 -10.407 1.00 67.56 81 VAL A C 1
ATOM 622 O O . VAL A 1 81 ? -2.299 11.843 -10.765 1.00 67.56 81 VAL A O 1
#

Radius of gyration: 14.93 Å; Cα contacts (8 Å, |Δi|>4): 113; chains: 1; bounding box: 44×22×42 Å